Protein AF-A0A7V1DNU9-F1 (afdb_monomer_lite)

pLDDT: mean 82.77, std 12.97, range [37.69, 97.31]

Structure (mmCIF, N/CA/C/O backbone):
data_AF-A0A7V1DNU9-F1
#
_ent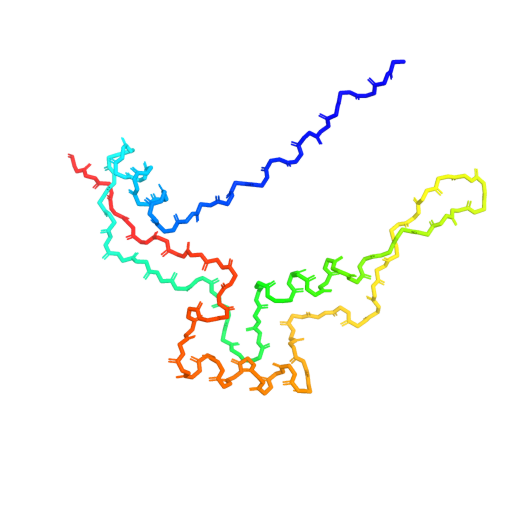ry.id   AF-A0A7V1DNU9-F1
#
loop_
_atom_site.group_PDB
_atom_site.id
_atom_site.type_symbol
_atom_site.label_atom_id
_atom_site.label_alt_id
_atom_site.label_comp_id
_atom_site.label_asym_id
_atom_site.label_entity_id
_atom_site.label_seq_id
_atom_site.pdbx_PDB_ins_code
_atom_site.Cartn_x
_atom_site.Cartn_y
_atom_site.Cartn_z
_atom_site.occupancy
_atom_site.B_iso_or_equiv
_atom_site.auth_seq_id
_atom_site.auth_comp_id
_atom_site.auth_asym_id
_atom_site.auth_atom_id
_atom_site.pdbx_PDB_model_num
ATOM 1 N N . MET A 1 1 ? 21.463 32.217 -9.402 1.00 37.69 1 MET A N 1
ATOM 2 C CA . MET A 1 1 ? 20.682 31.900 -8.188 1.00 37.69 1 MET A CA 1
ATOM 3 C C . MET A 1 1 ? 20.174 30.475 -8.323 1.00 37.69 1 MET A C 1
ATOM 5 O O . MET A 1 1 ? 19.345 30.227 -9.186 1.00 37.69 1 MET A O 1
ATOM 9 N N . ALA A 1 2 ? 20.745 29.535 -7.566 1.00 43.50 2 ALA A N 1
ATOM 10 C CA . ALA A 1 2 ? 20.272 28.153 -7.536 1.00 43.50 2 ALA A CA 1
ATOM 11 C C . ALA A 1 2 ? 18.867 28.124 -6.914 1.00 43.50 2 ALA A C 1
ATOM 13 O O . ALA A 1 2 ? 18.640 28.750 -5.877 1.00 43.50 2 ALA A O 1
ATOM 14 N N . GLY A 1 3 ? 17.917 27.475 -7.592 1.00 46.34 3 GLY A N 1
ATOM 15 C CA . GLY A 1 3 ? 16.528 27.378 -7.151 1.00 46.34 3 GLY A CA 1
ATOM 16 C C . GLY A 1 3 ? 16.438 26.756 -5.760 1.00 46.34 3 GLY A C 1
ATOM 17 O O . GLY A 1 3 ? 17.160 25.809 -5.456 1.00 46.34 3 GLY A O 1
ATOM 18 N N . LYS A 1 4 ? 15.567 27.309 -4.907 1.00 50.25 4 LYS A N 1
ATOM 19 C CA . LYS A 1 4 ? 15.246 26.726 -3.599 1.00 50.25 4 LYS A CA 1
ATOM 20 C C . LYS A 1 4 ? 14.841 25.271 -3.832 1.00 50.25 4 LYS A C 1
ATOM 22 O O . LYS A 1 4 ? 13.861 25.027 -4.532 1.00 50.25 4 LYS A O 1
ATOM 27 N N . GLY A 1 5 ? 15.626 24.331 -3.309 1.00 48.56 5 GLY A N 1
ATOM 28 C CA . GLY A 1 5 ? 15.362 22.907 -3.464 1.00 48.56 5 GLY A CA 1
ATOM 29 C C . GLY A 1 5 ? 13.956 22.587 -2.971 1.00 48.56 5 GLY A C 1
ATOM 30 O O . GLY A 1 5 ? 13.636 22.813 -1.805 1.00 48.56 5 GLY A O 1
ATOM 31 N N . CYS A 1 6 ? 13.098 22.088 -3.858 1.00 45.69 6 CYS A N 1
ATOM 32 C CA . CYS A 1 6 ? 11.871 21.430 -3.438 1.00 45.69 6 CYS A CA 1
ATOM 33 C C . CYS A 1 6 ? 12.279 20.131 -2.743 1.00 45.69 6 CYS A C 1
ATOM 35 O O . CYS A 1 6 ? 12.599 19.141 -3.395 1.00 45.69 6 CYS A O 1
ATOM 37 N N . HIS A 1 7 ? 12.306 20.145 -1.414 1.00 45.94 7 HIS A N 1
ATOM 38 C CA . HIS A 1 7 ? 12.424 18.924 -0.636 1.00 45.94 7 HIS A CA 1
ATOM 39 C C . HIS A 1 7 ? 11.073 18.217 -0.699 1.00 45.94 7 HIS A C 1
ATOM 41 O O . HIS A 1 7 ? 10.104 18.654 -0.080 1.00 45.94 7 HIS A O 1
ATOM 47 N N . PHE A 1 8 ? 10.993 17.151 -1.490 1.00 46.84 8 PHE A N 1
ATOM 48 C CA . PHE A 1 8 ? 9.856 16.248 -1.434 1.00 46.84 8 PHE A CA 1
ATOM 49 C C . PHE A 1 8 ? 9.968 15.471 -0.118 1.00 46.84 8 PHE A C 1
ATOM 51 O O . PHE A 1 8 ? 10.817 14.593 0.019 1.00 46.84 8 PHE A O 1
ATOM 58 N N . VAL A 1 9 ? 9.181 15.859 0.886 1.00 52.31 9 VAL A N 1
ATOM 59 C CA . VAL A 1 9 ? 9.076 15.113 2.143 1.00 52.31 9 VAL A CA 1
ATOM 60 C C . VAL A 1 9 ? 7.877 14.194 2.005 1.00 52.31 9 VAL A C 1
ATOM 62 O O . VAL A 1 9 ? 6.730 14.621 2.114 1.00 52.31 9 VAL A O 1
ATOM 65 N N . GLU A 1 10 ? 8.143 12.930 1.711 1.00 62.41 10 GLU A N 1
ATOM 66 C CA . GLU A 1 10 ? 7.111 11.906 1.748 1.00 62.41 10 GLU A CA 1
ATOM 67 C C . GLU A 1 10 ? 6.823 11.552 3.215 1.00 62.41 10 GLU A C 1
ATOM 69 O O . GLU A 1 10 ? 7.684 11.036 3.931 1.00 62.41 10 GLU A O 1
ATOM 74 N N . TYR A 1 11 ? 5.616 11.861 3.688 1.00 70.31 11 TYR A N 1
ATOM 75 C CA . TYR A 1 11 ? 5.206 11.581 5.064 1.00 70.31 11 TYR A CA 1
ATOM 76 C C . TYR A 1 11 ? 4.745 10.127 5.196 1.00 70.31 11 TYR A C 1
ATOM 78 O O . TYR A 1 11 ? 3.554 9.825 5.121 1.00 70.31 11 TYR A O 1
ATOM 86 N N . ARG A 1 12 ? 5.697 9.212 5.391 1.00 79.75 12 ARG A N 1
ATOM 87 C CA . ARG A 1 12 ? 5.406 7.805 5.695 1.00 79.75 12 ARG A CA 1
ATOM 88 C C . ARG A 1 12 ? 5.304 7.608 7.202 1.00 79.75 12 ARG A C 1
ATOM 90 O O . ARG A 1 12 ? 6.276 7.814 7.921 1.00 79.75 12 ARG A O 1
ATOM 97 N N . PHE A 1 13 ? 4.136 7.177 7.668 1.00 82.50 13 PHE A N 1
ATOM 98 C CA . PHE A 1 13 ? 3.906 6.833 9.069 1.00 82.50 13 PHE A CA 1
ATOM 99 C C . PHE A 1 13 ? 3.661 5.338 9.206 1.00 82.50 13 PHE A C 1
ATOM 101 O O . PHE A 1 13 ? 2.831 4.755 8.506 1.00 82.50 13 PHE A O 1
ATOM 108 N N . SER A 1 14 ? 4.315 4.717 10.178 1.00 84.75 14 SER A N 1
ATOM 109 C CA . SER A 1 14 ? 3.880 3.420 10.677 1.00 84.75 14 SER A CA 1
ATOM 110 C C . SER A 1 14 ? 2.477 3.528 11.283 1.00 84.75 14 SER A C 1
ATOM 112 O O . SER A 1 14 ? 2.041 4.584 11.753 1.00 84.75 14 SER A O 1
ATOM 114 N N . ARG A 1 15 ? 1.781 2.391 11.384 1.00 87.62 15 ARG A N 1
ATOM 115 C CA . ARG A 1 15 ? 0.503 2.293 12.110 1.00 87.62 15 ARG A CA 1
ATOM 116 C C . ARG A 1 15 ? 0.586 2.886 13.524 1.00 87.62 15 ARG A C 1
ATOM 118 O O . ARG A 1 15 ? -0.378 3.486 13.996 1.00 87.62 15 ARG A O 1
ATOM 125 N N . ARG A 1 16 ? 1.727 2.707 14.202 1.00 90.75 16 ARG A N 1
ATOM 126 C CA . ARG A 1 16 ? 1.961 3.220 15.558 1.00 90.75 16 ARG A CA 1
ATOM 127 C C . ARG A 1 16 ? 2.054 4.744 15.569 1.00 90.75 16 ARG A C 1
ATOM 129 O O . ARG A 1 16 ? 1.422 5.374 16.411 1.00 90.75 16 ARG A O 1
ATOM 136 N N . GLU A 1 17 ? 2.811 5.324 14.644 1.00 92.12 17 GLU A N 1
ATOM 137 C CA . GLU A 1 17 ? 2.958 6.779 14.531 1.00 92.12 17 GLU A CA 1
ATOM 138 C C . GLU A 1 17 ? 1.641 7.438 14.147 1.00 92.12 17 GLU A C 1
ATOM 140 O O . GLU A 1 17 ? 1.219 8.373 14.821 1.00 92.12 17 GLU A O 1
ATOM 145 N N . LEU A 1 18 ? 0.945 6.898 13.143 1.00 90.75 18 LEU A N 1
ATOM 146 C CA . LEU A 1 18 ? -0.359 7.408 12.731 1.00 90.75 18 LEU A CA 1
ATOM 147 C C . LEU A 1 18 ? -1.379 7.322 13.875 1.00 90.75 18 LEU A C 1
ATOM 149 O O . LEU A 1 18 ? -2.114 8.272 14.123 1.00 90.75 18 LEU A O 1
ATOM 153 N N . GLY A 1 19 ? -1.394 6.209 14.616 1.00 93.81 19 GLY A N 1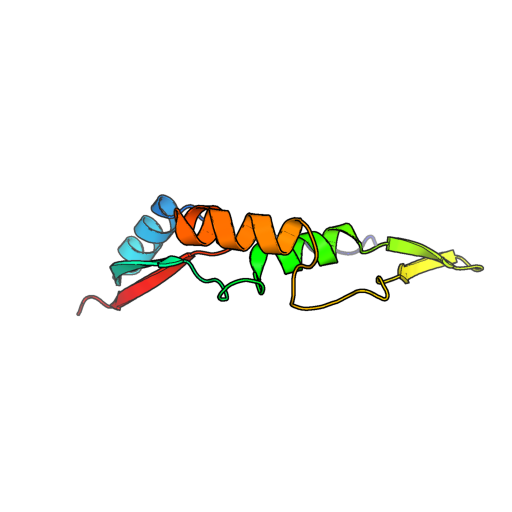
ATOM 154 C CA . GLY A 1 19 ? -2.249 6.054 15.793 1.00 93.81 19 GLY A CA 1
ATOM 155 C C . GLY A 1 19 ? -1.963 7.092 16.880 1.00 93.81 19 GLY A C 1
ATOM 156 O O . GLY A 1 19 ? -2.900 7.689 17.408 1.00 93.81 19 GLY A O 1
ATOM 157 N N . ARG A 1 20 ? -0.682 7.349 17.177 1.00 95.19 20 ARG A N 1
ATOM 158 C CA . ARG A 1 20 ? -0.268 8.382 18.136 1.00 95.19 20 ARG A CA 1
ATOM 159 C C . ARG A 1 20 ? -0.714 9.773 17.682 1.00 95.19 20 ARG A C 1
ATOM 161 O O . ARG A 1 20 ? -1.366 10.467 18.452 1.00 95.19 20 ARG A O 1
ATOM 168 N N . LEU A 1 21 ? -0.425 10.145 16.435 1.00 94.12 21 LEU A N 1
ATOM 169 C CA . LEU A 1 21 ? -0.767 11.459 15.879 1.00 94.12 21 LEU A CA 1
ATOM 170 C C . LEU A 1 21 ? -2.282 11.702 15.864 1.00 94.12 21 LEU A C 1
ATOM 172 O O . LEU A 1 21 ? -2.745 12.779 16.231 1.00 94.12 21 LEU A O 1
ATOM 176 N N . LEU A 1 22 ? -3.072 10.689 15.495 1.00 94.25 22 LEU A N 1
ATOM 177 C CA . LEU A 1 22 ? -4.533 10.776 15.542 1.00 94.25 22 LEU A CA 1
ATOM 178 C C . LEU A 1 22 ? -5.041 10.948 16.977 1.00 94.25 22 LEU A C 1
ATOM 180 O O . LEU A 1 22 ? -5.933 11.762 17.210 1.00 94.25 22 LEU A O 1
ATOM 184 N N . SER A 1 23 ? -4.453 10.231 17.937 1.00 95.31 23 SER A N 1
ATOM 185 C CA . SER A 1 23 ? -4.789 10.385 19.354 1.00 95.31 23 SER A CA 1
ATOM 186 C C . SER A 1 23 ? -4.465 11.787 19.873 1.00 95.31 23 SER A C 1
ATOM 188 O O . SER A 1 23 ? -5.298 12.389 20.543 1.00 95.31 23 SER A O 1
ATOM 190 N N . GLU A 1 24 ? -3.289 12.326 19.542 1.00 96.25 24 GLU A N 1
ATOM 191 C CA . GLU A 1 24 ? -2.876 13.694 19.896 1.00 96.25 24 GLU A CA 1
ATOM 192 C C . GLU A 1 24 ? -3.815 14.747 19.287 1.00 96.25 24 GLU A C 1
ATOM 194 O O . GLU A 1 24 ? -4.119 15.755 19.917 1.00 96.25 24 GLU A O 1
ATOM 199 N N . ALA A 1 25 ? -4.359 14.475 18.099 1.00 95.25 25 ALA A N 1
ATOM 200 C CA . ALA A 1 25 ? -5.357 15.313 17.440 1.00 95.25 25 ALA A CA 1
ATOM 201 C C . ALA A 1 25 ? -6.796 15.144 17.988 1.00 95.25 25 ALA A C 1
ATOM 203 O O . ALA A 1 25 ? -7.751 15.713 17.434 1.00 95.25 25 ALA A O 1
ATOM 204 N N . GLY A 1 26 ? -6.982 14.358 19.054 1.00 96.94 26 GLY A N 1
ATOM 205 C CA . GLY A 1 26 ? -8.277 14.120 19.692 1.00 96.94 26 GLY A CA 1
ATOM 206 C C . GLY A 1 26 ? -9.171 13.139 18.932 1.00 96.94 26 GLY A C 1
ATOM 207 O O . GLY A 1 26 ? -10.394 13.212 19.039 1.00 96.94 26 GLY A O 1
ATOM 208 N N . PHE A 1 27 ? -8.601 12.243 18.125 1.00 97.31 27 PHE A N 1
ATOM 209 C CA . PHE A 1 27 ? -9.340 11.161 17.480 1.00 97.31 27 PHE A CA 1
ATOM 210 C C . PHE A 1 27 ? -9.165 9.837 18.220 1.00 97.31 27 PHE A C 1
ATOM 212 O O . PHE A 1 27 ? -8.092 9.493 18.706 1.00 97.31 27 PHE A O 1
ATOM 219 N N . VAL A 1 28 ? -10.224 9.031 18.220 1.00 96.56 28 VAL A N 1
ATOM 220 C CA . VAL A 1 28 ? -10.200 7.641 18.673 1.00 96.56 28 VAL A CA 1
ATOM 221 C C . VAL A 1 28 ? -10.245 6.737 17.447 1.00 96.56 28 VAL A C 1
ATOM 223 O O . VAL A 1 28 ? -11.274 6.654 16.764 1.00 96.56 28 VAL A O 1
ATOM 226 N N . VAL A 1 29 ? -9.139 6.046 17.170 1.00 95.75 29 VAL A N 1
ATOM 227 C CA . VAL A 1 29 ? -9.053 5.082 16.065 1.00 95.75 29 VAL A CA 1
ATOM 228 C C . VAL A 1 29 ? -9.927 3.865 16.371 1.00 95.75 29 VAL A C 1
ATOM 230 O O . VAL A 1 29 ? -9.804 3.246 17.424 1.00 95.75 29 VAL A O 1
ATOM 233 N N . LYS A 1 30 ? -10.822 3.515 15.445 1.00 96.50 30 LYS A N 1
ATOM 234 C CA . LYS A 1 30 ? -11.706 2.345 15.549 1.00 96.50 30 LYS A CA 1
ATOM 235 C C . LYS A 1 30 ? -11.084 1.106 14.941 1.00 96.50 30 LYS A C 1
ATOM 237 O O . LYS A 1 30 ? -11.175 0.028 15.517 1.00 96.50 30 LYS A O 1
ATOM 242 N N . ARG A 1 31 ? -10.459 1.259 13.777 1.00 95.00 31 ARG A N 1
ATOM 243 C CA . ARG A 1 31 ? -9.721 0.191 13.107 1.00 95.00 31 ARG A CA 1
ATOM 244 C C . ARG A 1 31 ? -8.753 0.770 12.093 1.00 95.00 31 ARG A C 1
ATOM 246 O O . ARG A 1 31 ? -8.995 1.839 11.538 1.00 95.00 31 ARG A O 1
ATOM 253 N N . PHE A 1 32 ? -7.707 0.004 11.827 1.00 93.69 32 PHE A N 1
ATOM 254 C CA . PHE A 1 32 ? -6.891 0.174 10.638 1.00 93.69 32 PHE A CA 1
ATOM 255 C C . PHE A 1 32 ? -7.300 -0.886 9.618 1.00 93.69 32 PHE A C 1
ATOM 257 O O . PHE A 1 32 ? -7.534 -2.035 9.997 1.00 93.69 32 PHE A O 1
ATOM 264 N N . VAL A 1 33 ? -7.391 -0.504 8.351 1.00 92.19 33 VAL A N 1
ATOM 265 C CA . VAL A 1 33 ? -7.674 -1.396 7.223 1.00 92.19 33 VAL A CA 1
ATOM 266 C C . VAL A 1 33 ? -6.605 -1.204 6.143 1.00 92.19 33 VAL A C 1
ATOM 268 O O . VAL A 1 33 ? -6.047 -0.110 6.048 1.00 92.19 33 VAL A O 1
ATOM 271 N N . PRO A 1 34 ? -6.286 -2.234 5.350 1.00 89.69 34 PRO A N 1
ATOM 272 C CA . PRO A 1 34 ? -5.439 -2.061 4.174 1.00 89.69 34 PRO A CA 1
ATOM 273 C C . PRO A 1 34 ? -6.141 -1.112 3.194 1.00 89.69 34 PRO A C 1
ATOM 275 O O . PRO A 1 34 ? -7.329 -1.290 2.913 1.00 89.69 34 PRO A O 1
ATOM 278 N N . HIS A 1 35 ? -5.435 -0.091 2.709 1.00 87.94 35 HIS A N 1
ATOM 279 C CA . HIS A 1 35 ? -5.943 0.792 1.661 1.00 87.94 35 HIS A CA 1
ATOM 280 C C . HIS A 1 35 ? -5.363 0.336 0.330 1.00 87.94 35 HIS A C 1
ATOM 282 O O . HIS A 1 35 ? -4.281 0.747 -0.070 1.00 87.94 35 HIS A O 1
ATOM 288 N N . GLU A 1 36 ? -6.050 -0.619 -0.289 1.00 86.62 36 GLU A N 1
ATOM 289 C CA . GLU A 1 36 ? -5.549 -1.284 -1.482 1.00 86.62 36 GLU A CA 1
ATOM 290 C C . GLU A 1 36 ? -6.702 -1.796 -2.358 1.00 86.62 36 GLU A C 1
ATOM 292 O O . GLU A 1 36 ? -7.798 -2.083 -1.864 1.00 86.62 36 GLU A O 1
ATOM 297 N N . PHE A 1 37 ? -6.466 -1.909 -3.664 1.00 80.75 37 PHE A N 1
ATOM 298 C CA . PHE A 1 37 ? -7.385 -2.544 -4.601 1.00 80.75 37 PHE A CA 1
ATOM 299 C C . PHE A 1 37 ? -7.386 -4.071 -4.447 1.00 80.75 37 PHE A C 1
ATOM 301 O O . PHE A 1 37 ? -6.450 -4.682 -3.936 1.00 80.75 37 PHE A O 1
ATOM 308 N N . VAL A 1 38 ? -8.456 -4.706 -4.933 1.00 83.12 38 VAL A N 1
ATOM 309 C CA . VAL A 1 38 ? -8.547 -6.169 -4.992 1.00 83.12 38 VAL A CA 1
ATOM 310 C C . VAL A 1 38 ? -7.677 -6.692 -6.148 1.00 83.12 38 VAL A C 1
ATOM 312 O O . VAL A 1 38 ? -7.733 -6.133 -7.251 1.00 83.12 38 VAL A O 1
ATOM 315 N N . PRO A 1 39 ? -6.926 -7.797 -5.956 1.00 82.62 39 PRO A N 1
ATOM 316 C CA . PRO A 1 39 ? -6.112 -8.393 -7.009 1.00 82.62 39 PRO A CA 1
ATOM 317 C C . PRO A 1 39 ? -6.885 -8.637 -8.321 1.00 82.62 39 PRO A C 1
ATOM 319 O O . PRO A 1 39 ? -8.027 -9.106 -8.290 1.00 82.62 39 PRO A O 1
ATOM 322 N N . PRO A 1 40 ? -6.264 -8.390 -9.491 1.00 82.75 40 PRO A N 1
ATOM 323 C CA . PRO A 1 40 ? -4.829 -8.173 -9.703 1.00 82.75 40 PRO A CA 1
ATOM 324 C C . PRO A 1 40 ? -4.417 -6.690 -9.677 1.00 82.75 40 PRO A C 1
ATOM 326 O O . PRO A 1 40 ? -3.289 -6.357 -10.042 1.00 82.75 40 PRO A O 1
ATOM 329 N N . ARG A 1 41 ? -5.331 -5.797 -9.286 1.00 82.88 41 ARG A N 1
ATOM 330 C CA . ARG A 1 41 ? -5.046 -4.373 -9.114 1.00 82.88 41 ARG A CA 1
ATOM 331 C C . ARG A 1 41 ? -4.446 -4.181 -7.729 1.00 82.88 41 ARG A C 1
ATOM 333 O O . ARG A 1 41 ? -4.981 -4.701 -6.757 1.00 82.88 41 ARG A O 1
ATOM 340 N N . ASN A 1 42 ? -3.324 -3.476 -7.659 1.00 85.56 42 ASN A N 1
ATOM 341 C CA . ASN A 1 42 ? -2.645 -3.160 -6.409 1.00 85.56 42 ASN A CA 1
ATOM 342 C C . ASN A 1 42 ? -1.940 -1.807 -6.569 1.00 85.56 42 ASN A C 1
ATOM 344 O O . ASN A 1 42 ? -0.916 -1.723 -7.233 1.00 85.56 42 ASN A O 1
ATOM 348 N N . MET A 1 43 ? -2.551 -0.755 -6.045 1.00 82.81 43 MET A N 1
ATOM 349 C CA . MET A 1 43 ? -2.107 0.627 -5.991 1.00 82.81 43 MET A CA 1
ATOM 350 C C . MET A 1 43 ? -0.644 0.750 -5.578 1.00 82.81 43 MET A C 1
ATOM 352 O O . MET A 1 43 ? 0.108 1.342 -6.346 1.00 82.81 43 MET A O 1
ATOM 356 N N . GLY A 1 44 ? -0.229 0.164 -4.448 1.00 80.06 44 GLY A N 1
ATOM 357 C CA . GLY A 1 44 ? 1.151 0.271 -3.965 1.00 80.06 44 GLY A CA 1
ATOM 358 C C . GLY A 1 44 ? 2.163 -0.273 -4.970 1.00 80.06 44 GLY A C 1
ATOM 359 O O . GLY A 1 44 ? 3.019 0.450 -5.475 1.00 80.06 44 GLY A O 1
ATOM 360 N N . LEU A 1 45 ? 2.007 -1.540 -5.350 1.00 80.25 45 LEU A N 1
ATOM 361 C CA . LEU A 1 45 ? 2.923 -2.212 -6.272 1.00 80.25 45 LEU A CA 1
ATOM 362 C C . LEU A 1 45 ? 2.860 -1.642 -7.690 1.00 80.25 45 LEU A C 1
ATOM 364 O O . LEU A 1 45 ? 3.872 -1.615 -8.385 1.00 80.25 45 LEU A O 1
ATOM 368 N N . VAL A 1 46 ? 1.691 -1.195 -8.151 1.00 80.81 46 VAL A N 1
ATOM 369 C CA . VAL A 1 46 ? 1.549 -0.547 -9.459 1.00 80.81 46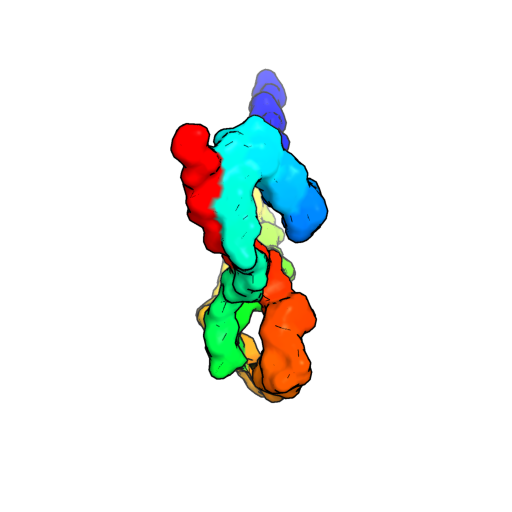 VAL A CA 1
ATOM 370 C C . VAL A 1 46 ? 2.229 0.815 -9.459 1.00 80.81 46 VAL A C 1
ATOM 372 O O . VAL A 1 46 ? 2.911 1.128 -10.434 1.00 80.81 46 VAL A O 1
ATOM 375 N N . ALA A 1 47 ? 2.058 1.613 -8.402 1.00 79.31 47 ALA A N 1
ATOM 376 C CA . ALA A 1 47 ? 2.718 2.905 -8.265 1.00 79.31 47 ALA A CA 1
ATOM 377 C C . ALA A 1 47 ? 4.239 2.725 -8.256 1.00 79.31 47 ALA A C 1
ATOM 379 O O . ALA A 1 47 ? 4.914 3.327 -9.091 1.00 79.31 47 ALA A O 1
ATOM 380 N N . ASP A 1 48 ? 4.754 1.817 -7.424 1.00 80.88 48 ASP A N 1
ATOM 381 C CA . ASP A 1 48 ? 6.183 1.505 -7.348 1.00 80.88 48 ASP A CA 1
ATOM 382 C C . ASP A 1 48 ? 6.721 0.990 -8.688 1.00 80.88 48 ASP A C 1
ATOM 384 O O . ASP A 1 48 ? 7.715 1.500 -9.204 1.00 80.88 48 ASP A O 1
ATOM 388 N N . ARG A 1 49 ? 6.039 0.025 -9.316 1.00 79.62 49 ARG A N 1
ATOM 389 C CA . ARG A 1 49 ? 6.433 -0.515 -10.627 1.00 79.62 49 ARG A CA 1
ATOM 390 C C . ARG A 1 49 ? 6.466 0.573 -11.697 1.00 79.62 49 ARG A C 1
ATOM 392 O O . ARG A 1 49 ? 7.400 0.613 -12.494 1.00 79.62 49 ARG A O 1
ATOM 399 N N . ASN A 1 50 ? 5.443 1.426 -11.748 1.00 78.31 50 ASN A N 1
ATOM 400 C CA . ASN A 1 50 ? 5.368 2.499 -12.733 1.00 78.31 50 ASN A CA 1
ATOM 401 C C . ASN A 1 50 ? 6.473 3.535 -12.483 1.00 78.31 50 ASN A C 1
ATOM 403 O O . ASN A 1 50 ? 7.097 3.963 -13.447 1.00 78.31 50 ASN A O 1
ATOM 407 N N . MET A 1 51 ? 6.749 3.877 -11.218 1.00 77.62 51 MET A N 1
ATOM 408 C CA . MET A 1 51 ? 7.831 4.781 -10.812 1.00 77.62 51 MET A CA 1
ATOM 409 C C . MET A 1 51 ? 9.214 4.244 -11.182 1.00 77.62 51 MET A C 1
ATOM 411 O O . MET A 1 51 ? 10.014 4.970 -11.765 1.00 77.62 51 MET A O 1
ATOM 415 N N . LEU A 1 52 ? 9.487 2.967 -10.903 1.00 79.19 52 LEU A N 1
ATOM 416 C CA . LEU A 1 52 ? 10.760 2.314 -11.235 1.00 79.19 52 LEU A CA 1
ATOM 417 C C . LEU A 1 52 ? 11.014 2.216 -12.743 1.00 79.19 52 LEU A C 1
ATOM 419 O O . LEU A 1 52 ? 12.145 2.003 -13.173 1.00 79.19 52 LEU A O 1
ATOM 423 N N . ALA A 1 53 ? 9.964 2.346 -13.546 1.00 80.19 53 ALA A N 1
ATOM 424 C CA . ALA A 1 53 ? 10.044 2.241 -14.989 1.00 80.19 53 ALA A CA 1
ATOM 425 C C . ALA A 1 53 ? 10.141 3.604 -15.696 1.00 80.19 53 ALA A C 1
ATOM 427 O O . ALA A 1 53 ? 10.329 3.645 -16.912 1.00 80.19 53 ALA A O 1
ATOM 428 N N . ILE A 1 54 ? 10.048 4.711 -14.951 1.00 83.19 54 ILE A N 1
ATOM 429 C CA . ILE A 1 54 ? 10.298 6.059 -15.464 1.00 83.19 54 ILE A CA 1
ATOM 430 C C . ILE A 1 54 ? 11.775 6.195 -15.841 1.00 83.19 54 ILE A C 1
ATOM 432 O O . ILE A 1 54 ? 12.662 5.833 -15.067 1.00 83.19 54 ILE A O 1
ATOM 436 N N . ARG A 1 55 ? 12.049 6.763 -17.017 1.00 82.19 55 ARG A N 1
ATOM 437 C CA . ARG A 1 55 ? 13.408 7.057 -17.481 1.00 82.19 55 ARG A CA 1
ATOM 438 C C . ARG A 1 55 ? 13.552 8.536 -17.798 1.00 82.19 55 ARG A C 1
ATOM 440 O O . ARG A 1 55 ? 12.641 9.161 -18.330 1.00 82.19 55 ARG A O 1
ATOM 447 N N . PHE A 1 56 ? 14.719 9.087 -17.486 1.00 85.44 56 PHE A N 1
ATOM 448 C CA . PHE A 1 56 ? 15.106 10.418 -17.938 1.00 85.44 56 PHE A CA 1
ATOM 449 C C . PHE A 1 56 ? 16.041 10.270 -19.134 1.00 85.44 56 PHE A C 1
ATOM 451 O O . PHE A 1 56 ? 17.120 9.692 -19.007 1.00 85.44 56 PHE A O 1
ATOM 458 N N . VAL A 1 57 ? 15.626 10.781 -20.291 1.00 88.19 57 VAL A N 1
ATOM 459 C CA . VAL A 1 57 ? 16.382 10.687 -21.547 1.00 88.19 57 VAL A CA 1
ATOM 460 C C . VAL A 1 57 ? 16.935 12.058 -21.908 1.00 88.19 57 VAL A C 1
ATOM 462 O O . VAL A 1 57 ? 16.215 13.053 -21.867 1.00 88.19 57 VAL A O 1
ATOM 465 N N . ALA A 1 58 ? 18.223 12.143 -22.235 1.00 88.62 58 ALA A N 1
ATOM 466 C CA . ALA A 1 58 ? 18.845 13.410 -22.609 1.00 88.62 58 ALA A CA 1
ATOM 467 C C . ALA A 1 58 ? 18.333 13.895 -23.976 1.00 88.62 58 ALA A C 1
ATOM 469 O O . ALA A 1 58 ? 18.269 13.118 -24.930 1.00 88.62 58 ALA A O 1
ATOM 470 N N . LYS A 1 59 ? 18.008 15.189 -24.093 1.00 84.94 59 LYS A N 1
ATOM 471 C CA . LYS A 1 59 ? 17.583 15.786 -25.369 1.00 84.94 59 LYS A CA 1
ATOM 472 C C . LYS A 1 59 ? 18.784 16.217 -26.226 1.00 84.94 59 LYS A C 1
ATOM 474 O O . LYS A 1 59 ? 19.739 16.784 -25.680 1.00 84.94 59 LYS A O 1
ATOM 479 N N . PRO A 1 60 ? 18.731 16.055 -27.564 1.00 73.44 60 PRO A N 1
ATOM 480 C CA . PRO A 1 60 ? 19.696 16.671 -28.473 1.00 73.44 60 PRO A CA 1
ATOM 481 C C . PRO A 1 60 ? 19.523 18.198 -28.417 1.00 73.44 60 PRO A C 1
ATOM 483 O O . PRO A 1 60 ? 18.573 18.741 -28.969 1.00 73.44 60 PRO A O 1
ATOM 486 N N . GLY A 1 61 ? 20.388 18.889 -27.675 1.00 83.50 61 GLY A N 1
ATOM 487 C CA . GLY A 1 61 ? 20.257 20.326 -27.379 1.00 83.50 61 GLY A CA 1
ATOM 488 C C . GLY A 1 61 ? 20.361 20.678 -25.892 1.00 83.50 61 GLY A C 1
ATOM 489 O O . GLY A 1 61 ? 20.414 21.855 -25.548 1.00 83.50 61 GLY A O 1
ATOM 490 N N . GLY A 1 62 ? 20.449 19.670 -25.018 1.00 83.81 62 GLY A N 1
ATOM 491 C CA . GLY A 1 62 ? 20.567 19.846 -23.572 1.00 83.81 62 GLY A CA 1
ATOM 492 C C . GLY A 1 62 ? 19.226 19.721 -22.846 1.00 83.81 62 GLY A C 1
ATOM 493 O O . GLY A 1 62 ? 18.159 19.965 -23.404 1.00 83.81 62 GLY A O 1
ATOM 494 N N . GLY A 1 63 ? 19.291 19.313 -21.577 1.00 85.62 63 GLY A N 1
ATOM 495 C CA . GLY A 1 63 ? 18.117 19.002 -20.757 1.00 85.62 63 GLY A CA 1
ATOM 496 C C . GLY A 1 63 ? 17.695 17.530 -20.821 1.00 85.62 63 GLY A C 1
ATOM 497 O O . GLY A 1 63 ? 18.312 16.713 -21.505 1.00 85.62 63 GLY A O 1
ATOM 498 N N . TRP A 1 64 ? 16.639 17.202 -20.075 1.00 88.62 64 TRP A N 1
ATOM 499 C CA . TRP A 1 64 ? 16.122 15.842 -19.902 1.00 88.62 64 TRP A CA 1
ATOM 500 C C . TRP A 1 64 ? 14.633 15.780 -20.258 1.00 88.62 64 TRP A C 1
ATOM 502 O O . TRP A 1 64 ? 13.879 16.703 -19.955 1.00 88.62 64 TRP A O 1
ATOM 512 N N . GLU A 1 65 ? 14.211 14.691 -20.891 1.00 88.38 65 GLU A N 1
ATOM 513 C CA . GLU A 1 65 ? 12.816 14.322 -21.118 1.00 88.38 65 GLU A CA 1
ATOM 514 C C . GLU A 1 65 ? 12.408 13.192 -20.185 1.00 88.38 65 GLU A C 1
ATOM 516 O O . GLU A 1 65 ? 13.200 12.293 -19.904 1.00 88.38 65 GLU A O 1
ATOM 521 N N . LEU A 1 66 ? 11.156 13.227 -19.742 1.00 86.50 66 LEU A N 1
ATOM 522 C CA . LEU A 1 66 ? 10.533 12.116 -19.047 1.00 86.50 66 LEU A CA 1
ATOM 523 C C . LEU A 1 66 ? 10.031 11.108 -20.087 1.00 86.50 66 LEU A C 1
ATOM 525 O O . LEU A 1 66 ? 9.022 11.350 -20.748 1.00 86.50 66 LEU A O 1
ATOM 529 N N . GLU A 1 67 ? 10.718 9.981 -20.220 1.00 84.56 67 GLU A N 1
ATOM 530 C CA . GLU A 1 67 ? 10.230 8.834 -20.975 1.00 84.56 67 GLU A CA 1
ATOM 531 C C . GLU A 1 67 ? 9.482 7.903 -20.025 1.00 84.56 67 GLU A C 1
ATOM 533 O O . GLU A 1 67 ? 9.935 7.563 -18.927 1.00 84.56 67 GLU A O 1
ATOM 538 N N . LEU A 1 68 ? 8.297 7.499 -20.455 1.00 79.00 68 LEU A N 1
ATOM 539 C CA . LEU A 1 68 ? 7.404 6.689 -19.657 1.00 79.00 68 LEU A CA 1
ATOM 540 C C . LEU A 1 68 ? 7.096 5.393 -20.415 1.00 79.00 68 LEU A C 1
ATOM 542 O O . LEU A 1 68 ? 6.867 5.455 -21.622 1.00 79.00 68 LEU A O 1
ATOM 546 N N . PRO A 1 69 ? 7.006 4.237 -19.738 1.00 76.50 69 PRO A N 1
ATOM 547 C CA . PRO A 1 69 ? 6.803 2.966 -20.422 1.00 76.50 69 PRO A CA 1
ATOM 548 C C . PRO A 1 69 ? 5.470 2.921 -21.166 1.00 76.50 69 PRO A C 1
ATOM 550 O O . PRO A 1 69 ? 4.458 3.432 -20.668 1.00 76.50 69 PRO A O 1
ATOM 553 N N . GLU A 1 70 ? 5.454 2.233 -22.307 1.00 77.69 70 GLU A N 1
ATOM 554 C CA . GLU A 1 70 ? 4.231 1.959 -23.075 1.00 77.69 70 GLU A CA 1
ATOM 555 C C . GLU A 1 70 ? 3.268 1.039 -22.312 1.00 77.69 70 GLU A C 1
ATOM 557 O O . GLU A 1 70 ? 2.055 1.197 -22.385 1.00 77.69 70 GLU A O 1
ATOM 562 N N . TRP A 1 71 ? 3.797 0.115 -21.505 1.00 73.81 71 TRP A N 1
ATOM 563 C CA . TRP A 1 71 ? 3.025 -0.895 -20.773 1.00 73.81 71 TRP A CA 1
ATOM 564 C C . TRP A 1 71 ? 2.381 -0.393 -19.468 1.00 73.81 71 TRP A C 1
ATOM 566 O O . TRP A 1 71 ? 1.968 -1.196 -18.628 1.00 73.81 71 TRP A O 1
ATOM 576 N N . ARG A 1 72 ? 2.282 0.926 -19.257 1.00 70.75 72 ARG A N 1
ATOM 577 C CA . ARG A 1 72 ? 1.648 1.486 -18.053 1.00 70.75 72 ARG A CA 1
ATOM 578 C C . ARG A 1 72 ? 0.210 0.982 -17.910 1.00 70.75 72 ARG A C 1
ATOM 580 O O . ARG A 1 72 ? -0.581 1.022 -18.844 1.00 70.75 72 ARG A O 1
ATOM 587 N N . GLY A 1 73 ? -0.144 0.547 -16.704 1.00 72.75 73 GLY A N 1
ATOM 588 C CA . GLY A 1 73 ? -1.481 0.037 -16.414 1.00 72.75 73 GLY A CA 1
ATOM 589 C C . GLY A 1 73 ? -1.732 -0.139 -14.924 1.00 72.75 73 GLY A C 1
ATOM 590 O O . GLY A 1 73 ? -0.796 -0.183 -14.131 1.00 72.75 73 GLY A O 1
ATOM 591 N N . TRP A 1 74 ? -3.002 -0.256 -14.548 1.00 74.81 74 TRP A N 1
ATOM 592 C CA . TRP A 1 74 ? -3.434 -0.426 -13.153 1.00 74.81 74 TRP A CA 1
ATOM 593 C C . TRP A 1 74 ? -3.440 -1.883 -12.679 1.00 74.81 74 TRP A C 1
ATOM 595 O O . TRP A 1 74 ? -3.760 -2.170 -11.527 1.00 74.81 74 TRP A O 1
ATOM 605 N N . GLU A 1 75 ? -3.091 -2.806 -13.570 1.00 82.38 75 GLU A N 1
ATOM 606 C CA . GLU A 1 75 ? -3.106 -4.241 -13.323 1.00 82.38 75 GLU A CA 1
ATOM 607 C C . GLU A 1 75 ? -1.689 -4.809 -13.371 1.00 82.38 75 GLU A C 1
ATOM 609 O O . GLU A 1 75 ? -0.860 -4.450 -14.217 1.00 82.38 75 GLU A O 1
ATOM 614 N N . LEU A 1 76 ? -1.406 -5.703 -12.429 1.00 82.94 76 LEU A N 1
ATOM 615 C CA . LEU A 1 76 ? -0.247 -6.580 -12.487 1.00 82.94 76 LEU A CA 1
ATOM 616 C C . LEU A 1 76 ? -0.599 -7.782 -13.371 1.00 82.94 76 LEU A C 1
ATOM 618 O O . LEU A 1 76 ? -1.731 -8.263 -13.344 1.00 82.94 76 LEU A O 1
ATOM 622 N N . THR A 1 77 ? 0.359 -8.275 -14.155 1.00 84.94 77 THR A N 1
ATOM 623 C CA . THR A 1 77 ? 0.150 -9.377 -15.109 1.00 84.94 77 THR A CA 1
ATOM 624 C C . THR A 1 77 ? 1.135 -10.522 -14.873 1.00 84.94 77 THR A C 1
ATOM 626 O O . THR A 1 77 ? 2.118 -10.389 -14.138 1.00 84.94 77 THR A O 1
ATOM 629 N N . GLY A 1 78 ? 0.848 -11.682 -15.471 1.00 86.88 78 GLY A N 1
ATOM 630 C CA . GLY A 1 78 ? 1.706 -12.865 -15.397 1.00 86.88 78 GLY A CA 1
ATOM 631 C C . GLY A 1 78 ? 1.954 -13.335 -13.961 1.00 86.88 78 GLY A C 1
ATOM 632 O O . GLY A 1 78 ? 1.040 -13.369 -13.136 1.00 86.88 78 GLY A O 1
ATOM 633 N N . ALA A 1 79 ? 3.208 -13.674 -13.654 1.00 85.94 79 ALA A N 1
ATOM 634 C CA . ALA A 1 79 ? 3.606 -14.179 -12.340 1.00 85.94 79 ALA A CA 1
ATOM 635 C C . ALA A 1 79 ? 3.282 -13.207 -11.188 1.00 85.94 79 ALA A C 1
ATOM 637 O O . ALA A 1 79 ? 2.921 -13.651 -10.099 1.00 85.94 79 ALA A O 1
ATOM 638 N N . TRP A 1 80 ? 3.332 -11.892 -11.431 1.00 84.69 80 TRP A N 1
ATOM 639 C CA . TRP A 1 80 ? 3.017 -10.875 -10.421 1.00 84.69 80 TRP A CA 1
ATOM 640 C C . TRP A 1 80 ? 1.544 -10.880 -10.020 1.00 84.69 80 TRP A C 1
ATOM 642 O O . TRP A 1 80 ? 1.228 -10.737 -8.841 1.00 84.69 80 TRP A O 1
ATOM 652 N N . ALA A 1 81 ? 0.639 -11.100 -10.978 1.00 89.38 81 ALA A N 1
ATOM 653 C CA . ALA A 1 81 ? -0.787 -11.229 -10.690 1.00 89.38 81 ALA A CA 1
ATOM 654 C C . ALA A 1 81 ? -1.057 -12.438 -9.785 1.00 89.38 81 ALA A C 1
ATOM 656 O O . ALA A 1 81 ? -1.806 -12.336 -8.813 1.00 89.38 81 ALA A O 1
ATOM 657 N N . THR A 1 82 ? -0.422 -13.574 -10.084 1.00 90.94 82 THR A N 1
ATOM 658 C CA . THR A 1 82 ? -0.532 -14.802 -9.287 1.00 90.94 82 THR A CA 1
ATOM 659 C C . THR A 1 82 ? 0.029 -14.603 -7.883 1.00 90.94 82 THR A C 1
ATOM 661 O O . THR A 1 82 ? -0.636 -14.951 -6.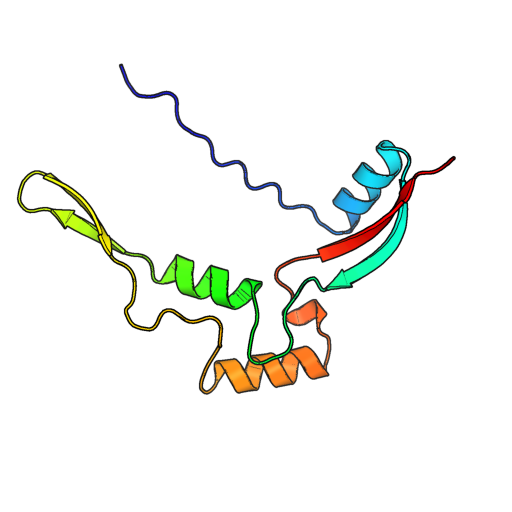908 1.00 90.94 82 THR A O 1
ATOM 664 N N . LEU A 1 83 ? 1.209 -13.988 -7.770 1.00 89.62 83 LEU A N 1
ATOM 665 C CA . LEU A 1 83 ? 1.840 -13.703 -6.485 1.00 89.62 83 LEU A CA 1
ATOM 666 C C . LEU A 1 83 ? 0.962 -12.792 -5.620 1.00 89.62 83 LEU A C 1
ATOM 668 O O . LEU A 1 83 ? 0.703 -13.114 -4.464 1.00 89.62 83 LEU A O 1
ATOM 672 N N . VAL A 1 84 ? 0.441 -11.698 -6.181 1.00 89.88 84 VAL A N 1
ATOM 673 C CA . VAL A 1 84 ? -0.409 -10.765 -5.428 1.00 89.88 84 VAL A CA 1
ATOM 674 C C . VAL A 1 84 ? -1.736 -11.397 -5.027 1.00 89.88 84 VAL A C 1
ATOM 676 O O . VAL A 1 84 ? -2.189 -11.176 -3.908 1.00 89.88 84 VAL A O 1
ATOM 679 N N . ARG A 1 85 ? -2.338 -12.245 -5.870 1.00 91.56 85 ARG A N 1
ATOM 680 C CA . ARG A 1 85 ? -3.523 -13.030 -5.482 1.00 91.56 85 ARG A C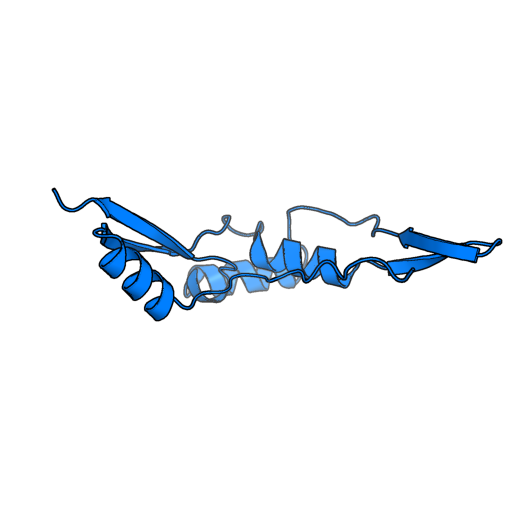A 1
ATOM 681 C C . ARG A 1 85 ? -3.231 -13.959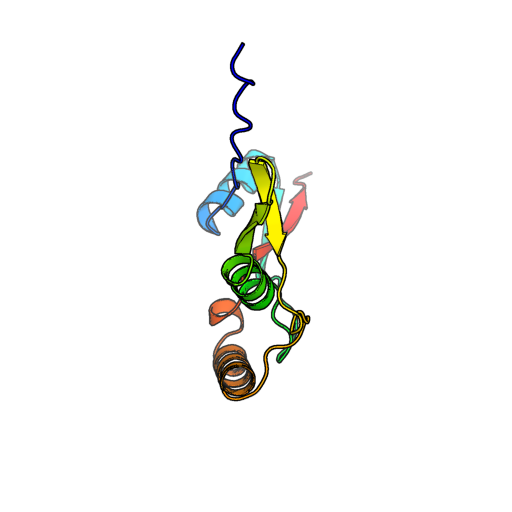 -4.303 1.00 91.56 85 ARG A C 1
ATOM 683 O O . ARG A 1 85 ? -4.029 -14.005 -3.371 1.00 91.56 85 ARG A O 1
ATOM 690 N N . ALA A 1 86 ? -2.104 -14.671 -4.332 1.00 92.88 86 ALA A N 1
ATOM 691 C CA . ALA A 1 86 ? -1.719 -15.589 -3.263 1.00 92.88 86 ALA A CA 1
ATOM 692 C C . ALA A 1 86 ? -1.453 -14.847 -1.944 1.00 92.88 86 ALA A C 1
ATOM 694 O O . ALA A 1 86 ? -2.013 -15.199 -0.909 1.00 92.88 86 ALA A O 1
ATOM 695 N N . LEU A 1 87 ? -0.658 -13.778 -1.991 1.00 90.62 87 LEU A N 1
ATOM 696 C CA . LEU A 1 87 ? -0.352 -12.956 -0.823 1.00 90.62 87 LEU A CA 1
ATOM 697 C C . LEU A 1 87 ? -1.606 -12.287 -0.245 1.00 90.62 87 LEU A C 1
ATOM 699 O O . LEU A 1 87 ? -1.801 -12.298 0.967 1.00 90.62 87 LEU A O 1
ATOM 703 N N . TRP A 1 88 ? -2.504 -11.787 -1.098 1.00 91.62 88 TRP A N 1
ATOM 704 C CA . TRP A 1 88 ? -3.781 -11.218 -0.665 1.00 91.62 88 TRP A CA 1
ATOM 705 C C . TRP A 1 88 ? -4.669 -12.235 0.052 1.00 91.62 88 TRP A C 1
ATOM 707 O O . TRP A 1 88 ? -5.278 -11.904 1.067 1.00 91.62 88 TRP A O 1
ATOM 717 N N . ALA A 1 89 ? -4.739 -13.468 -0.460 1.00 91.88 89 ALA A N 1
ATOM 718 C CA . ALA A 1 89 ? -5.511 -14.543 0.159 1.00 91.88 89 ALA A CA 1
ATOM 719 C C . ALA A 1 89 ? -4.967 -14.930 1.545 1.00 91.88 89 ALA A C 1
ATOM 721 O O . ALA A 1 89 ? -5.748 -15.275 2.428 1.00 91.88 89 ALA A O 1
ATOM 722 N N . LEU A 1 90 ? -3.648 -14.845 1.746 1.00 93.12 90 LEU A N 1
ATOM 723 C CA . LEU A 1 90 ? -3.022 -15.068 3.051 1.00 93.12 90 LEU A CA 1
ATOM 724 C C . LEU A 1 90 ? -3.258 -13.891 4.002 1.00 93.12 90 LEU A C 1
ATOM 726 O O . LEU A 1 90 ? -3.653 -14.075 5.150 1.00 93.12 90 LEU A O 1
ATOM 730 N N . SER A 1 91 ? -2.982 -12.674 3.537 1.00 91.06 91 SER A N 1
ATOM 731 C CA . SER A 1 91 ? -3.196 -11.442 4.286 1.00 91.06 91 SER A CA 1
ATOM 732 C C . SER A 1 91 ? -3.092 -10.234 3.354 1.00 91.06 91 SER A C 1
ATOM 734 O O . SER A 1 91 ? -2.000 -9.954 2.851 1.00 91.06 91 SER A O 1
ATOM 736 N N . PRO A 1 92 ? -4.156 -9.429 3.190 1.00 88.38 92 PRO A N 1
ATOM 737 C CA . PRO A 1 92 ? -4.096 -8.198 2.400 1.00 88.38 92 PRO A CA 1
ATOM 738 C C . PRO A 1 92 ? -3.017 -7.212 2.876 1.00 88.38 92 PRO A C 1
ATOM 740 O O . PRO A 1 92 ? -2.494 -6.434 2.087 1.00 88.38 92 PRO A O 1
ATOM 743 N N . TRP A 1 93 ? -2.628 -7.275 4.154 1.00 88.25 93 TRP A N 1
ATOM 744 C CA . TRP A 1 93 ? -1.562 -6.445 4.722 1.00 88.25 93 TRP A CA 1
ATOM 745 C C . TRP A 1 93 ? -0.176 -6.734 4.145 1.00 88.25 93 TRP A C 1
ATOM 747 O O . TRP A 1 93 ? 0.694 -5.877 4.222 1.00 88.25 93 TRP A O 1
ATOM 757 N N . SER A 1 94 ? 0.038 -7.927 3.586 1.00 86.81 94 SER A N 1
ATOM 758 C CA . SER A 1 94 ? 1.329 -8.314 3.002 1.00 86.81 94 SER A CA 1
ATOM 759 C C . SER A 1 94 ? 1.629 -7.614 1.674 1.00 86.81 94 SER A C 1
ATOM 761 O O . SER A 1 94 ? 2.780 -7.578 1.252 1.00 86.81 94 SER A O 1
ATOM 763 N N . VAL A 1 95 ? 0.600 -7.063 1.026 1.00 85.62 95 VAL A N 1
ATOM 764 C CA . VAL A 1 95 ? 0.686 -6.408 -0.287 1.00 85.62 95 VAL A CA 1
ATOM 765 C C . VAL A 1 95 ? 0.059 -5.015 -0.296 1.00 85.62 95 VAL A C 1
ATOM 767 O O . VAL A 1 95 ? -0.044 -4.411 -1.356 1.00 85.62 95 VAL A O 1
ATOM 770 N N . ALA A 1 96 ? -0.384 -4.494 0.848 1.00 85.94 96 ALA A N 1
ATOM 771 C CA . ALA A 1 96 ? -0.950 -3.152 0.927 1.00 85.94 96 ALA A CA 1
ATOM 772 C C . ALA A 1 96 ? 0.160 -2.093 0.864 1.00 85.94 96 ALA A C 1
ATOM 774 O O . ALA A 1 96 ? 1.070 -2.115 1.693 1.00 85.94 96 ALA A O 1
ATOM 775 N N . GLY A 1 97 ? 0.059 -1.151 -0.079 1.00 80.75 97 GLY A N 1
ATOM 776 C CA . GLY A 1 97 ? 0.949 0.016 -0.119 1.00 80.75 97 GLY A CA 1
ATOM 777 C C . GLY A 1 97 ? 0.629 1.066 0.949 1.00 80.75 97 GLY A C 1
ATOM 778 O O . GLY A 1 97 ? 1.515 1.793 1.391 1.00 80.75 97 GLY A O 1
ATOM 779 N N . GLU A 1 98 ? -0.628 1.129 1.396 1.00 84.12 98 GLU A N 1
ATOM 780 C CA . GLU A 1 98 ? -1.125 2.176 2.290 1.00 84.12 98 GLU A CA 1
ATOM 781 C C . GLU A 1 98 ? -2.031 1.637 3.410 1.00 84.12 98 GLU A C 1
ATOM 783 O O . GLU A 1 98 ? -2.608 0.545 3.335 1.00 84.12 98 GLU A O 1
ATOM 788 N N . ILE A 1 99 ? -2.190 2.439 4.471 1.00 85.75 99 ILE A N 1
ATOM 789 C CA . ILE A 1 99 ? -3.033 2.121 5.630 1.00 85.75 99 ILE A CA 1
ATOM 790 C C . ILE A 1 99 ? -4.193 3.120 5.760 1.00 85.75 99 ILE A C 1
ATOM 792 O O . ILE A 1 99 ? -4.004 4.301 6.033 1.00 85.75 99 ILE A O 1
ATOM 796 N N . LEU A 1 100 ? -5.407 2.581 5.668 1.00 89.75 100 LEU A N 1
ATOM 797 C CA . LEU A 1 100 ? -6.707 3.116 6.077 1.00 89.75 100 LEU A CA 1
ATOM 798 C C . LEU A 1 100 ? -6.904 3.290 7.591 1.00 89.75 100 LEU A C 1
ATOM 800 O O . LEU A 1 100 ? -7.250 2.304 8.234 1.00 89.75 100 LEU A O 1
ATOM 804 N N . ALA A 1 101 ? -6.792 4.482 8.189 1.00 93.81 101 ALA A N 1
ATOM 805 C CA . ALA A 1 101 ? -7.268 4.706 9.564 1.00 93.81 101 ALA A CA 1
ATOM 806 C C . ALA A 1 101 ? -8.743 5.151 9.599 1.00 93.81 101 ALA A C 1
ATOM 808 O O . ALA A 1 101 ? -9.076 6.263 9.199 1.00 93.81 101 ALA A O 1
ATOM 809 N N . VAL A 1 102 ? -9.637 4.316 10.139 1.00 95.12 102 VAL A N 1
ATOM 810 C CA . VAL A 1 102 ? -11.027 4.705 10.429 1.00 95.12 102 VAL A CA 1
ATOM 811 C C . VAL A 1 102 ? -11.094 5.188 11.871 1.00 95.12 102 VAL A C 1
ATOM 813 O O . VAL A 1 102 ? -10.959 4.390 12.803 1.00 95.12 102 VAL A O 1
ATOM 816 N N . ALA A 1 103 ? -11.298 6.487 12.069 1.00 95.69 103 ALA A N 1
ATOM 817 C CA . ALA A 1 103 ? -11.306 7.120 13.384 1.00 95.69 103 ALA A CA 1
ATOM 818 C C . ALA A 1 103 ? -12.522 8.035 13.569 1.00 95.69 103 ALA A C 1
ATOM 820 O O . ALA A 1 103 ? -13.108 8.516 12.603 1.00 95.69 103 ALA A O 1
ATOM 821 N N . ARG A 1 104 ? -12.895 8.281 14.828 1.00 96.25 104 ARG A N 1
ATOM 822 C CA . ARG A 1 104 ? -13.912 9.277 15.199 1.00 96.25 104 ARG A CA 1
ATOM 823 C C . ARG A 1 104 ? -13.268 10.399 16.000 1.00 96.25 104 ARG A C 1
ATOM 825 O O . ARG A 1 104 ? -12.381 10.115 16.803 1.00 96.25 104 ARG A O 1
ATOM 832 N N . LYS A 1 105 ? -13.731 11.637 15.836 1.00 94.44 105 LYS A N 1
ATOM 833 C CA . LYS A 1 105 ? -13.370 12.727 16.751 1.00 94.44 105 LYS A CA 1
ATOM 834 C C . LYS A 1 105 ? -13.935 12.393 18.140 1.00 94.44 105 LYS A C 1
ATOM 836 O O . LYS A 1 105 ? -15.074 11.929 18.236 1.00 94.44 105 LYS A O 1
ATOM 841 N N . ALA A 1 106 ? -13.128 12.523 19.189 1.00 81.88 106 ALA A N 1
ATOM 842 C CA . ALA A 1 106 ? -13.647 12.532 20.550 1.00 81.88 106 ALA A CA 1
ATOM 843 C C . ALA A 1 106 ? -14.512 13.792 20.718 1.00 81.88 106 ALA A C 1
ATOM 845 O O . ALA A 1 106 ? -14.153 14.840 20.180 1.00 81.88 106 ALA A O 1
ATOM 846 N N . ALA A 1 107 ? -15.676 13.640 21.351 1.00 74.19 107 ALA A N 1
ATOM 847 C CA . ALA A 1 107 ? -16.579 14.752 21.643 1.00 74.19 107 ALA A CA 1
ATOM 848 C C . ALA A 1 107 ? -15.931 15.744 22.615 1.00 74.19 107 ALA A C 1
ATOM 850 O O . ALA A 1 107 ? -15.132 15.274 23.460 1.00 74.19 107 ALA A O 1
#

Secondary structure (DSSP, 8-state):
--------------HHHHHHHHHHTTEEEEEEEEE-PPTTB-HHHHHHHHHHT-EEEE-TTSSEEEE--TT--SB--HHHHHHHHHHHHH-GGGT-SEEEEEEEE--

Sequence (107 aa):
MAGKGCHFVEYRFSRRELGRLLSEAGFVVKRFVPHEFVPPRNMGLVADRNMLAIRFVAKPGGGWELELPEWRGWELTGAWATLVRALWALSPWSVAGEILAVARKAA

Radius of gyration: 19.12 Å; chains: 1; bounding box: 37×48×50 Å

Foldseek 3Di:
DPDDDPDPDDDDDDPVRVCVVCVVVQKDWPDKDQPADDAQFGPQVLVVVQVVQWDWDADPVGDTDTDGDPPRDRGDDDPSRVVQNVQVVVPVVSRGNDMDTDIDHHD